Protein AF-A0A2K8NVZ4-F1 (afdb_monomer_lite)

Foldseek 3Di:
DDQDDQPQDFPPQCSVVQVVVVVVQDPDPPPHDDDDPPCTSVNNVVVCVVVVSD

Secondary structure (DSSP, 8-state):
-PPP--SS--TT--TTTHHHHGGGS-S--TT-----TT-TT-HHHHHHHHTT--

InterPro domains:
  IPR012327 D12 class N6 adenine-specific DNA methyltransferase [PF02086] (10-50)
  IPR012327 D12 class N6 adenine-specific DNA methyltransferase [PR00505] (10-26)
  IPR012327 D12 class N6 adenine-specific DNA methyltransferase [PR00505] (34-48)
  IPR012327 D12 class N6 adenine-specific DNA methyltransferase [PTHR30481] (3-54)
  IPR029063 S-adenosyl-L-methionine-dependent methyltransferase superfamily [G3DSA:3.40.50.150] (1-54)
  IPR029063 S-adenosyl-L-methionine-dependent methyltransferase superfamily [SSF53335] (6-54)

Radius of gyration: 11.01 Å; chains: 1; bounding box: 29×20×23 Å

Organism: NCBI:txid81459

Sequence (54 aa):
MSKFISPLTWPGGKSKQWNLIKELFPKETKHLQYVEPFFGGGSVGLNALREKFI

Structure (mmCIF, N/CA/C/O backbone):
data_AF-A0A2K8NVZ4-F1
#
_entry.id   AF-A0A2K8NVZ4-F1
#
loop_
_atom_site.group_PDB
_atom_site.id
_atom_site.type_symbol
_atom_site.label_atom_id
_atom_site.label_alt_id
_atom_site.label_comp_id
_atom_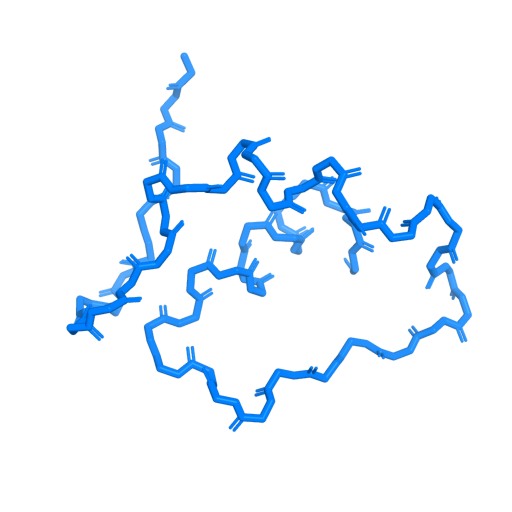site.label_asym_id
_atom_site.label_entity_id
_atom_site.label_seq_id
_atom_site.pdbx_PDB_ins_code
_atom_site.Cartn_x
_atom_site.Cartn_y
_atom_site.Cartn_z
_atom_site.occupancy
_atom_site.B_iso_or_equiv
_atom_site.auth_seq_id
_atom_site.auth_comp_id
_atom_site.auth_asym_id
_atom_site.auth_atom_id
_atom_site.pdbx_PDB_model_num
ATOM 1 N N . MET A 1 1 ? 11.475 -0.833 11.843 1.00 49.53 1 MET A N 1
ATOM 2 C CA . MET A 1 1 ? 10.289 -1.532 11.291 1.00 49.53 1 MET A CA 1
ATOM 3 C C . MET A 1 1 ? 10.650 -2.114 9.934 1.00 49.53 1 MET A C 1
ATOM 5 O O . MET A 1 1 ? 11.216 -1.384 9.127 1.00 49.53 1 MET A O 1
ATOM 9 N N . SER A 1 2 ? 10.384 -3.401 9.686 1.00 57.38 2 SER A N 1
ATOM 10 C CA . SER A 1 2 ? 10.646 -3.997 8.370 1.00 57.38 2 SER A CA 1
ATOM 11 C C . SER A 1 2 ? 9.634 -3.472 7.350 1.00 57.38 2 SER A C 1
ATOM 13 O O . SER A 1 2 ? 8.421 -3.480 7.575 1.00 57.38 2 SER A O 1
ATOM 15 N N . LYS A 1 3 ? 10.150 -2.951 6.237 1.00 65.62 3 LYS A N 1
ATOM 16 C CA . LYS A 1 3 ? 9.352 -2.378 5.155 1.00 65.62 3 LYS A CA 1
ATOM 17 C C . LYS A 1 3 ? 8.603 -3.512 4.457 1.00 65.62 3 LYS A C 1
ATOM 19 O O . LYS A 1 3 ? 9.234 -4.482 4.049 1.00 65.62 3 LYS A O 1
ATOM 24 N N . PHE A 1 4 ? 7.280 -3.410 4.324 1.00 73.12 4 PHE A N 1
ATOM 25 C CA . PHE A 1 4 ? 6.555 -4.333 3.455 1.00 73.12 4 PHE A CA 1
ATOM 26 C C . PHE A 1 4 ? 6.956 -4.050 2.009 1.00 73.12 4 PHE A C 1
ATOM 28 O O . PHE A 1 4 ? 6.728 -2.954 1.483 1.00 73.12 4 PHE A O 1
ATOM 35 N N . ILE A 1 5 ? 7.563 -5.039 1.372 1.00 72.38 5 ILE A N 1
ATOM 36 C CA . ILE A 1 5 ? 7.828 -5.025 -0.057 1.00 72.38 5 ILE A CA 1
ATOM 37 C C . ILE A 1 5 ? 6.855 -6.034 -0.641 1.00 72.38 5 ILE A C 1
ATOM 39 O O . ILE A 1 5 ? 6.842 -7.189 -0.219 1.00 72.38 5 ILE A O 1
ATOM 43 N N . SER A 1 6 ? 6.005 -5.573 -1.556 1.00 74.75 6 SER A N 1
ATOM 44 C CA . SER A 1 6 ? 5.134 -6.488 -2.285 1.00 74.75 6 SER A CA 1
ATOM 45 C C . SER A 1 6 ? 5.988 -7.562 -2.967 1.00 74.75 6 SER A C 1
ATOM 47 O O . SER A 1 6 ? 7.027 -7.212 -3.535 1.00 74.75 6 SER A O 1
ATOM 49 N N . PRO A 1 7 ? 5.570 -8.841 -2.957 1.00 74.75 7 PRO A N 1
ATOM 50 C CA . PRO A 1 7 ? 6.282 -9.892 -3.681 1.00 74.75 7 PRO A CA 1
ATOM 51 C C . PRO A 1 7 ? 6.266 -9.666 -5.204 1.00 74.75 7 PRO A C 1
ATOM 53 O O . PRO A 1 7 ? 7.077 -10.244 -5.924 1.00 74.75 7 PRO A O 1
ATOM 56 N N . LEU A 1 8 ? 5.378 -8.798 -5.703 1.00 82.56 8 LEU A N 1
ATOM 57 C CA . LEU A 1 8 ? 5.283 -8.417 -7.108 1.00 82.56 8 LEU A CA 1
ATOM 58 C C . LEU A 1 8 ? 6.171 -7.196 -7.378 1.00 82.56 8 LEU A C 1
ATOM 60 O O . LEU A 1 8 ? 5.759 -6.046 -7.201 1.00 82.56 8 LEU A O 1
ATOM 64 N N . THR A 1 9 ? 7.409 -7.444 -7.810 1.00 83.69 9 THR A N 1
ATOM 65 C CA . THR A 1 9 ? 8.304 -6.366 -8.254 1.00 83.69 9 THR A CA 1
ATOM 66 C C . THR A 1 9 ? 7.706 -5.698 -9.491 1.00 83.69 9 THR A C 1
ATOM 68 O O . THR A 1 9 ? 7.483 -6.357 -10.502 1.00 83.69 9 THR A O 1
ATOM 71 N N . TRP A 1 10 ? 7.443 -4.391 -9.415 1.00 90.56 10 TRP A N 1
ATOM 72 C CA . TRP A 1 10 ? 6.766 -3.6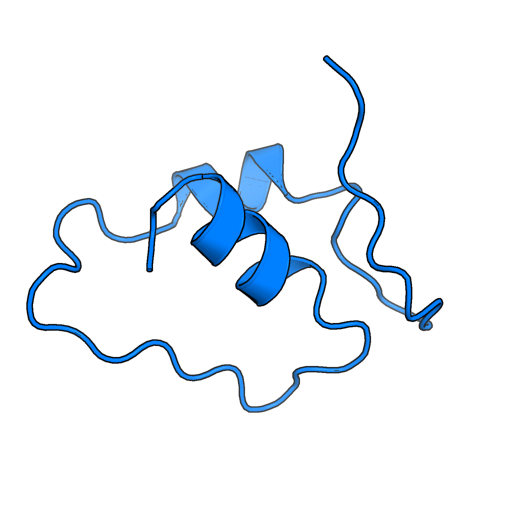57 -10.484 1.00 90.56 10 TRP A CA 1
ATOM 73 C C . TRP A 1 10 ? 7.308 -2.228 -10.642 1.00 90.56 10 TRP A C 1
ATOM 75 O O . TRP A 1 10 ? 7.486 -1.531 -9.630 1.00 90.56 10 TRP A O 1
ATOM 85 N N . PRO A 1 11 ? 7.538 -1.745 -11.879 1.00 88.69 11 PRO A N 1
ATOM 86 C CA . PRO A 1 11 ? 7.855 -0.344 -12.129 1.00 88.69 11 PRO A CA 1
ATOM 87 C C . PRO A 1 11 ? 6.774 0.577 -11.558 1.00 88.69 11 PRO A C 1
ATOM 89 O O . PRO A 1 11 ? 5.582 0.394 -11.786 1.00 88.69 11 PRO A O 1
ATOM 92 N N . GLY A 1 12 ? 7.187 1.578 -10.781 1.00 89.12 12 GLY A N 1
ATOM 93 C CA . GLY A 1 12 ? 6.247 2.488 -10.126 1.00 89.12 12 GLY A CA 1
ATOM 94 C C . GLY A 1 12 ? 5.613 1.951 -8.838 1.00 89.12 12 GLY A C 1
ATOM 95 O O . GLY A 1 12 ? 4.689 2.590 -8.331 1.00 89.12 12 GLY A O 1
ATOM 96 N N . GLY A 1 13 ? 6.111 0.847 -8.268 1.00 89.00 13 GLY A N 1
ATOM 97 C CA . GLY A 1 13 ? 5.735 0.405 -6.923 1.00 89.00 13 GLY A CA 1
ATOM 98 C C . GLY A 1 13 ? 5.908 1.519 -5.878 1.00 89.00 13 GLY A C 1
ATOM 99 O O . GLY A 1 13 ? 6.941 2.186 -5.811 1.00 89.00 13 GLY A O 1
ATOM 100 N N . LYS A 1 14 ? 4.882 1.725 -5.052 1.00 91.50 14 LYS A N 1
ATOM 101 C CA . LYS A 1 14 ? 4.766 2.817 -4.073 1.00 91.50 14 LYS A CA 1
ATOM 102 C C . LYS A 1 14 ? 5.107 2.403 -2.638 1.00 91.50 14 LYS A C 1
ATOM 104 O O . LYS A 1 14 ? 4.927 3.191 -1.715 1.00 91.50 14 LYS A O 1
ATOM 109 N N . SER A 1 15 ? 5.689 1.216 -2.428 1.00 90.56 15 SER A N 1
ATOM 110 C CA . SER A 1 15 ? 6.133 0.753 -1.099 1.00 90.56 15 SER A CA 1
ATOM 111 C C . SER A 1 15 ? 7.080 1.737 -0.403 1.00 90.56 15 SER A C 1
ATOM 113 O O . SER A 1 15 ? 7.135 1.786 0.824 1.00 90.56 15 SER A O 1
ATOM 115 N N . LYS A 1 16 ? 7.862 2.527 -1.159 1.00 89.94 16 LYS A N 1
ATOM 116 C CA . LYS A 1 16 ? 8.764 3.530 -0.574 1.00 89.94 16 LYS A CA 1
ATOM 117 C C . LYS A 1 16 ? 8.033 4.770 -0.056 1.00 89.94 16 LYS A C 1
ATOM 119 O O . LYS A 1 16 ? 8.530 5.365 0.894 1.00 89.94 16 LYS A O 1
ATOM 124 N N . GLN A 1 17 ? 6.884 5.100 -0.636 1.00 92.94 17 GLN A N 1
ATOM 125 C CA . GLN A 1 17 ? 6.068 6.278 -0.346 1.00 92.94 17 GLN A CA 1
ATOM 126 C C . GLN A 1 17 ? 4.886 5.972 0.585 1.00 92.94 17 GLN A C 1
ATOM 128 O O . GLN A 1 17 ? 4.132 6.879 0.916 1.00 92.94 17 GLN A O 1
ATOM 133 N N . TRP A 1 18 ? 4.730 4.723 1.039 1.00 93.12 18 TRP A N 1
ATOM 134 C CA . TRP A 1 18 ? 3.596 4.296 1.866 1.00 93.12 18 TRP A CA 1
ATOM 135 C C . TRP A 1 18 ? 3.337 5.195 3.086 1.00 93.12 18 TRP A C 1
ATOM 137 O O . TRP A 1 18 ? 2.195 5.561 3.328 1.00 93.12 18 TRP A O 1
ATOM 147 N N . ASN A 1 19 ? 4.385 5.615 3.803 1.00 93.25 19 ASN A N 1
ATOM 148 C CA . ASN A 1 19 ? 4.230 6.481 4.977 1.00 93.25 19 ASN A CA 1
ATOM 149 C C . ASN A 1 19 ? 3.576 7.832 4.657 1.00 93.25 19 ASN A C 1
ATOM 151 O O . ASN A 1 19 ? 2.864 8.344 5.502 1.00 93.25 19 ASN A O 1
ATOM 155 N N . LEU A 1 20 ? 3.785 8.374 3.454 1.00 94.94 20 LEU A N 1
ATOM 156 C CA . LEU A 1 20 ? 3.117 9.596 3.002 1.00 94.94 20 LEU A CA 1
ATOM 157 C C . LEU A 1 20 ? 1.672 9.298 2.574 1.00 94.94 20 LEU A C 1
ATOM 159 O O . LEU A 1 20 ? 0.747 10.022 2.912 1.00 94.94 20 LEU A O 1
ATOM 163 N N . ILE A 1 21 ? 1.471 8.209 1.826 1.00 94.69 21 ILE A N 1
ATOM 164 C CA . ILE A 1 21 ? 0.158 7.855 1.270 1.00 94.69 21 ILE A CA 1
ATOM 165 C C . ILE A 1 21 ? -0.841 7.521 2.384 1.00 94.69 21 ILE A C 1
ATOM 167 O O . ILE A 1 21 ? -1.995 7.935 2.308 1.00 94.69 21 ILE A O 1
ATOM 171 N N . LYS A 1 22 ? -0.416 6.799 3.426 1.00 93.56 22 LYS A N 1
ATOM 172 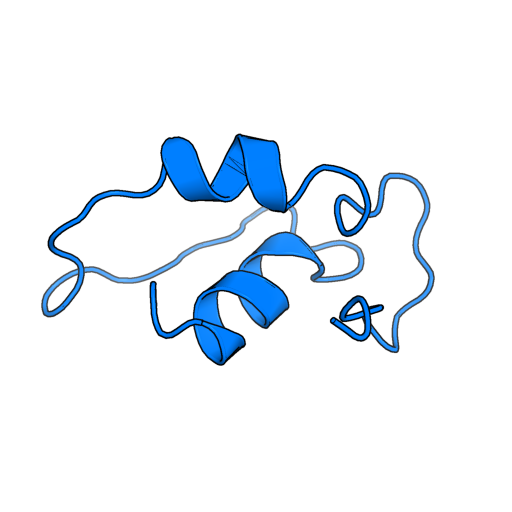C CA . LYS A 1 22 ? -1.308 6.362 4.511 1.00 93.56 22 LYS A CA 1
ATOM 173 C C . LYS A 1 22 ? -1.874 7.511 5.345 1.00 93.56 22 LYS A C 1
ATOM 175 O O . LYS A 1 22 ? -2.940 7.362 5.928 1.00 93.56 22 LYS A O 1
ATOM 180 N N . GLU A 1 23 ? -1.201 8.660 5.372 1.00 95.31 23 GLU A N 1
ATOM 181 C CA . GLU A 1 23 ? -1.709 9.871 6.032 1.00 95.31 23 GLU A CA 1
ATOM 182 C C . GLU A 1 23 ? -2.926 10.462 5.306 1.00 95.31 23 GLU A C 1
ATOM 184 O O . GLU A 1 23 ? -3.715 11.183 5.912 1.00 95.31 23 GLU A O 1
ATOM 189 N N . LEU A 1 24 ? -3.103 10.125 4.024 1.00 94.56 24 LEU A N 1
ATOM 190 C CA . LEU A 1 24 ? -4.211 10.583 3.185 1.00 94.56 24 LEU A CA 1
ATOM 191 C C . LEU A 1 24 ? -5.383 9.593 3.146 1.00 94.56 24 LEU A C 1
ATOM 193 O O . LEU A 1 24 ? -6.410 9.890 2.534 1.00 94.56 24 LEU A O 1
ATOM 197 N N . PHE A 1 25 ? -5.247 8.412 3.759 1.00 93.38 25 PHE A N 1
ATOM 198 C CA . PHE A 1 25 ? -6.346 7.455 3.818 1.00 93.38 25 PHE A CA 1
ATOM 199 C C . PHE A 1 25 ? -7.483 7.978 4.716 1.00 93.38 25 PHE A C 1
ATOM 201 O O . PHE A 1 25 ? -7.225 8.597 5.753 1.00 93.38 25 PHE A O 1
ATOM 208 N N . PRO A 1 26 ? -8.751 7.701 4.364 1.00 91.38 26 PRO A N 1
ATOM 209 C CA . PRO A 1 26 ? -9.878 7.974 5.248 1.00 91.38 26 PRO A CA 1
ATOM 210 C C . PRO A 1 26 ? -9.729 7.210 6.571 1.00 91.38 26 PRO A C 1
ATOM 212 O O . PRO A 1 26 ? -9.287 6.064 6.596 1.00 91.38 26 PRO A O 1
ATOM 215 N N . LYS A 1 27 ? -10.113 7.848 7.682 1.00 86.94 27 LYS A N 1
ATOM 216 C CA . LYS A 1 27 ? -10.013 7.257 9.030 1.00 86.94 27 LYS A CA 1
ATOM 217 C C . LYS A 1 27 ? -11.124 6.247 9.331 1.00 86.94 27 LYS A C 1
ATOM 219 O O . LYS A 1 27 ? -10.943 5.377 10.174 1.00 86.94 27 LYS A O 1
ATOM 224 N N . GLU A 1 28 ? -12.262 6.364 8.651 1.00 89.06 28 GLU A N 1
ATOM 225 C CA . GLU A 1 28 ? -13.441 5.521 8.854 1.00 89.06 28 GLU A CA 1
ATOM 226 C C . GLU A 1 28 ? -13.760 4.751 7.571 1.00 89.06 28 GLU A C 1
ATOM 228 O O . GLU A 1 28 ? -14.369 5.280 6.643 1.00 89.06 28 GLU A O 1
ATOM 233 N N . THR A 1 29 ? -13.326 3.492 7.508 1.00 89.44 29 THR A N 1
ATOM 234 C CA . THR A 1 29 ? -13.419 2.658 6.295 1.00 89.44 29 THR A CA 1
ATOM 235 C C . THR A 1 29 ? -14.284 1.414 6.454 1.00 89.44 29 THR A C 1
ATOM 237 O O . THR A 1 29 ? -14.495 0.695 5.485 1.00 89.44 29 THR A O 1
ATOM 240 N N . LYS A 1 30 ? -14.863 1.181 7.641 1.00 88.19 30 LYS A N 1
ATOM 241 C CA . LYS A 1 30 ? -15.622 -0.040 7.984 1.00 88.19 30 LYS A CA 1
ATOM 242 C C . LYS A 1 30 ? -16.764 -0.376 7.012 1.00 88.19 30 LYS A C 1
ATOM 244 O O . LYS A 1 30 ? -17.131 -1.540 6.883 1.00 88.19 30 LYS A O 1
ATOM 249 N N . HIS A 1 31 ? -17.338 0.633 6.362 1.00 91.69 31 HIS A N 1
ATOM 250 C CA . HIS A 1 31 ? -18.452 0.487 5.419 1.00 91.69 31 HIS A CA 1
ATOM 251 C C . HIS A 1 31 ? -18.072 0.862 3.981 1.00 91.69 31 HIS A C 1
ATOM 253 O O . HIS A 1 31 ? -18.950 1.031 3.138 1.00 91.69 31 HIS A O 1
ATOM 259 N N . LEU A 1 32 ? -16.776 1.018 3.702 1.00 92.75 32 LEU A N 1
ATOM 260 C CA . LEU A 1 32 ? -16.260 1.378 2.388 1.00 92.75 32 LEU A CA 1
ATOM 261 C C . LEU A 1 32 ? -15.653 0.158 1.698 1.00 92.75 32 LEU A C 1
ATOM 263 O O . LEU A 1 32 ? -15.158 -0.765 2.338 1.00 92.75 32 LEU A O 1
ATOM 267 N N . GLN A 1 33 ? -15.657 0.190 0.369 1.00 94.44 33 GLN A N 1
ATOM 268 C CA . GLN A 1 33 ? -14.941 -0.773 -0.452 1.00 94.44 33 GLN A CA 1
ATOM 269 C C . GLN A 1 33 ? -13.654 -0.132 -0.972 1.00 94.44 33 GLN A C 1
ATOM 271 O O . GLN A 1 33 ? -13.690 0.928 -1.597 1.00 94.44 33 GLN A O 1
ATOM 276 N N . TYR A 1 34 ? -12.518 -0.790 -0.747 1.00 95.31 34 TYR A N 1
ATOM 277 C CA . TYR A 1 34 ? -11.267 -0.394 -1.381 1.00 95.31 34 TYR A CA 1
ATOM 278 C C . TYR A 1 34 ? -11.241 -0.838 -2.841 1.00 95.31 34 TYR A C 1
ATOM 280 O O . TYR A 1 34 ? -11.447 -2.013 -3.147 1.00 95.31 34 TYR A O 1
ATOM 288 N N . VAL A 1 35 ? -10.953 0.101 -3.738 1.00 96.19 35 VAL A N 1
ATOM 289 C CA . VAL A 1 35 ? -10.807 -0.157 -5.170 1.00 96.19 35 VAL A CA 1
ATOM 290 C C . VAL A 1 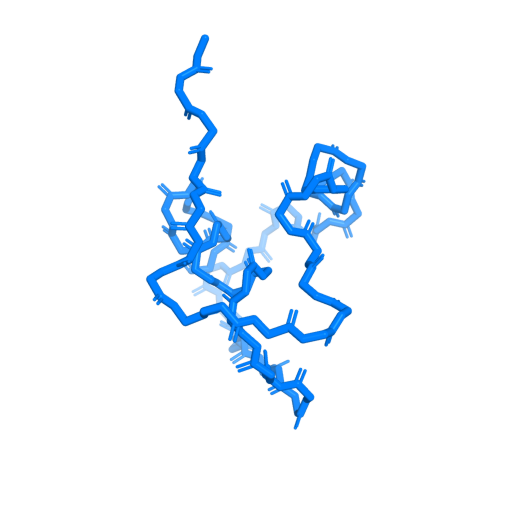35 ? -9.505 0.485 -5.637 1.00 96.19 35 VAL A C 1
ATOM 292 O O . VAL A 1 35 ? -9.321 1.692 -5.497 1.00 96.19 35 VAL A O 1
ATOM 295 N N . GLU A 1 36 ? -8.607 -0.315 -6.212 1.00 95.50 36 GLU A N 1
ATOM 296 C CA . GLU A 1 36 ? -7.343 0.146 -6.800 1.00 95.50 36 GLU A CA 1
ATOM 297 C C . GLU A 1 36 ? -7.325 -0.199 -8.299 1.00 95.50 36 GLU A C 1
ATOM 299 O O . GLU A 1 36 ? -6.862 -1.276 -8.678 1.00 95.50 36 GLU A O 1
ATOM 304 N N . PRO A 1 37 ? -7.832 0.691 -9.179 1.00 96.56 37 PRO A N 1
ATOM 305 C CA . PRO A 1 37 ? -7.927 0.409 -10.616 1.00 96.56 37 PRO A CA 1
ATOM 306 C C . PRO A 1 37 ? -6.564 0.168 -11.277 1.00 96.56 37 PRO A C 1
ATOM 308 O O . PRO A 1 37 ? -6.457 -0.571 -12.251 1.00 96.56 37 PRO A O 1
ATOM 311 N N . PHE A 1 38 ? -5.510 0.775 -10.725 1.00 94.19 38 PHE A N 1
ATOM 312 C CA . PHE A 1 38 ? -4.133 0.682 -11.208 1.00 94.19 38 PHE A CA 1
ATOM 313 C C . PHE A 1 38 ? -3.263 -0.102 -10.224 1.00 94.19 38 PHE A C 1
ATOM 315 O O . PHE A 1 38 ? -2.253 0.402 -9.736 1.00 94.19 38 PHE A O 1
ATOM 322 N N . PHE A 1 39 ? -3.673 -1.336 -9.929 1.00 91.88 39 PHE A N 1
ATOM 323 C CA . PHE A 1 39 ? -3.052 -2.178 -8.905 1.00 91.88 39 PHE A CA 1
ATOM 324 C C . PHE A 1 39 ? -1.532 -2.332 -9.077 1.00 91.88 39 PHE A C 1
ATOM 326 O O . PHE A 1 39 ? -0.775 -2.179 -8.119 1.00 91.88 39 PHE A O 1
ATOM 333 N N . GLY A 1 40 ? -1.054 -2.591 -10.300 1.00 91.88 40 GLY A N 1
ATOM 334 C CA . GLY A 1 40 ? 0.375 -2.775 -10.575 1.00 91.88 40 GLY A CA 1
ATOM 335 C C . GLY A 1 40 ? 1.006 -3.795 -9.619 1.00 91.88 40 GLY A C 1
ATOM 336 O O . GLY A 1 40 ? 0.516 -4.908 -9.470 1.00 91.88 40 GLY A O 1
ATOM 337 N N . GLY A 1 41 ? 2.069 -3.402 -8.916 1.00 92.50 41 GLY A N 1
ATOM 338 C CA . GLY A 1 41 ? 2.706 -4.244 -7.896 1.00 92.50 41 GLY A CA 1
ATOM 339 C C . GLY A 1 41 ? 1.938 -4.360 -6.571 1.00 92.50 41 GLY A C 1
ATOM 340 O O . GLY A 1 41 ? 2.478 -4.914 -5.621 1.00 92.50 41 GLY A O 1
ATOM 341 N N . GLY A 1 42 ? 0.740 -3.789 -6.436 1.00 93.94 42 GLY A N 1
ATOM 342 C CA . GLY A 1 42 ? -0.135 -3.921 -5.263 1.00 93.94 42 GLY A CA 1
ATOM 343 C C . GLY A 1 42 ? 0.389 -3.287 -3.975 1.00 93.94 42 GLY A C 1
ATOM 344 O O . GLY A 1 42 ? -0.117 -3.544 -2.886 1.00 93.94 42 GLY A O 1
ATOM 345 N N . SER A 1 43 ? 1.444 -2.477 -4.058 1.00 93.38 43 SER A N 1
ATOM 346 C CA . SER A 1 43 ? 2.132 -1.968 -2.869 1.00 93.38 43 SER A CA 1
ATOM 347 C C . SER A 1 43 ? 1.278 -1.062 -1.981 1.00 93.38 43 SER A C 1
ATOM 349 O O . SER A 1 43 ? 1.595 -0.957 -0.801 1.00 93.38 43 SER A O 1
ATOM 351 N N . VAL A 1 44 ? 0.246 -0.394 -2.512 1.00 94.62 44 VAL A N 1
ATOM 352 C CA . VAL A 1 44 ? -0.647 0.449 -1.702 1.00 94.62 44 VAL A 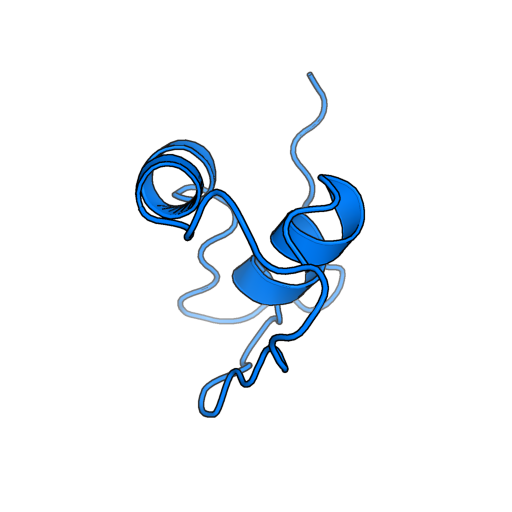CA 1
ATOM 353 C C . VAL A 1 44 ? -1.700 -0.428 -1.039 1.00 94.62 44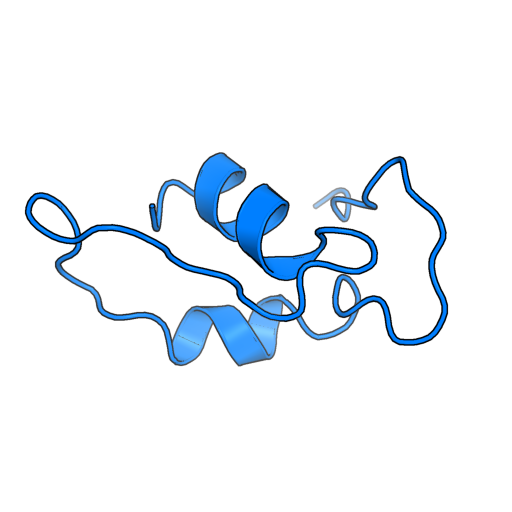 VAL A C 1
ATOM 355 O O . VAL A 1 44 ? -1.712 -0.494 0.189 1.00 94.62 44 VAL A O 1
ATOM 358 N N . GLY A 1 45 ? -2.499 -1.168 -1.817 1.00 94.50 45 GLY A N 1
ATOM 359 C CA . GLY A 1 45 ? -3.549 -2.034 -1.278 1.00 94.50 45 GLY A CA 1
ATOM 360 C C . GLY A 1 45 ? -3.043 -3.058 -0.262 1.00 94.50 45 GLY A C 1
ATOM 361 O O . GLY A 1 45 ? -3.621 -3.202 0.811 1.00 94.50 45 GLY A O 1
ATOM 362 N N . LEU A 1 46 ? -1.908 -3.713 -0.524 1.00 93.88 46 LEU A N 1
ATOM 363 C CA . LEU A 1 46 ? -1.350 -4.703 0.407 1.00 93.88 46 LEU A CA 1
ATOM 364 C C . LEU A 1 46 ? -0.851 -4.080 1.720 1.00 93.88 46 LEU A C 1
ATOM 366 O O . LEU A 1 46 ? -0.988 -4.689 2.780 1.00 93.88 46 LEU A O 1
ATOM 370 N N . ASN A 1 47 ? -0.281 -2.871 1.673 1.00 93.44 47 ASN A N 1
ATOM 371 C CA . ASN A 1 47 ? 0.091 -2.159 2.895 1.00 93.44 47 ASN A CA 1
ATOM 372 C C . ASN A 1 47 ? -1.148 -1.676 3.664 1.00 93.44 47 ASN A C 1
ATOM 374 O O . ASN A 1 47 ? -1.186 -1.814 4.886 1.00 93.44 47 ASN A O 1
ATOM 378 N N . ALA A 1 48 ? -2.159 -1.164 2.958 1.00 93.38 48 ALA A N 1
ATOM 379 C CA . ALA A 1 48 ? -3.420 -0.734 3.552 1.00 93.38 48 ALA A CA 1
ATOM 380 C C . ALA A 1 48 ? -4.126 -1.898 4.264 1.00 93.38 48 ALA A C 1
ATOM 382 O O . ALA A 1 48 ? -4.529 -1.746 5.414 1.00 93.38 48 ALA A O 1
ATOM 383 N N . LEU A 1 49 ? -4.171 -3.077 3.635 1.00 92.06 49 LEU A N 1
ATOM 384 C CA . LEU A 1 49 ? -4.712 -4.301 4.230 1.00 92.06 49 LEU A CA 1
ATOM 385 C C . LEU A 1 49 ? -3.902 -4.738 5.464 1.00 92.06 49 LEU A C 1
ATOM 387 O O . LEU A 1 49 ? -4.463 -5.053 6.512 1.00 92.06 49 LEU A O 1
ATOM 391 N N . ARG A 1 50 ? -2.563 -4.719 5.378 1.00 91.62 50 ARG A N 1
ATOM 392 C CA . ARG A 1 50 ? -1.671 -5.092 6.493 1.00 91.62 50 ARG A CA 1
ATOM 393 C C . ARG A 1 50 ? -1.840 -4.176 7.710 1.00 91.62 50 ARG A C 1
ATOM 395 O O . ARG A 1 50 ? -1.816 -4.662 8.840 1.00 91.62 50 ARG A O 1
ATOM 402 N N . GLU A 1 51 ? -1.955 -2.867 7.489 1.00 92.12 51 GLU A N 1
ATOM 403 C CA . GLU A 1 51 ? -2.123 -1.861 8.549 1.00 92.12 51 GLU A CA 1
ATOM 404 C C . GLU A 1 51 ? -3.602 -1.598 8.905 1.00 92.12 51 GLU A C 1
ATOM 406 O O . GLU A 1 51 ? -3.872 -0.732 9.733 1.00 92.12 51 GLU A O 1
ATOM 411 N N . LYS A 1 52 ? -4.545 -2.387 8.360 1.00 91.25 52 LYS A N 1
ATOM 412 C CA . LYS A 1 52 ? -5.992 -2.340 8.654 1.00 91.25 52 LYS A CA 1
ATOM 413 C C . LYS A 1 52 ? -6.672 -1.011 8.310 1.00 91.25 52 LYS A C 1
ATOM 415 O O . LYS A 1 52 ? -7.601 -0.586 8.992 1.00 91.25 52 LYS A O 1
ATOM 420 N N . PHE A 1 53 ? -6.210 -0.360 7.248 1.00 90.94 53 PHE A N 1
ATOM 421 C CA . PHE A 1 53 ? -6.915 0.773 6.646 1.00 90.94 53 PHE A CA 1
ATOM 422 C C . PHE A 1 53 ? -8.099 0.321 5.788 1.00 90.94 53 PHE A C 1
ATOM 424 O O . PHE A 1 53 ? -9.031 1.098 5.590 1.00 90.94 53 PHE A O 1
ATOM 431 N N . ILE A 1 54 ? -8.051 -0.906 5.267 1.00 91.06 54 ILE A N 1
ATOM 432 C CA . ILE A 1 54 ? -9.060 -1.529 4.402 1.00 91.06 54 ILE A CA 1
ATOM 433 C C . ILE A 1 54 ? -9.253 -2.993 4.783 1.00 91.06 54 ILE A C 1
ATOM 435 O O . ILE A 1 54 ? -8.336 -3.545 5.440 1.00 91.06 54 ILE A O 1
#

pLDDT: mean 88.76, std 9.49, range [49.53, 96.56]